Protein AF-A0A7C7C5K9-F1 (afdb_monomer_lite)

pLDDT: mean 84.83, std 14.44, range [35.5, 98.31]

Structure (mmCIF, N/CA/C/O backbone):
data_AF-A0A7C7C5K9-F1
#
_entry.id   AF-A0A7C7C5K9-F1
#
loop_
_atom_site.group_PDB
_atom_site.id
_atom_site.type_symbol
_atom_site.label_atom_id
_atom_site.label_alt_id
_atom_site.label_comp_id
_atom_site.label_asym_id
_atom_site.label_entity_id
_atom_site.label_seq_id
_atom_site.pdbx_PDB_ins_code
_atom_site.Cartn_x
_atom_site.Cartn_y
_atom_site.Cartn_z
_atom_site.occupancy
_atom_site.B_iso_or_equiv
_atom_site.auth_seq_id
_atom_site.auth_comp_id
_atom_site.auth_asym_id
_atom_site.auth_atom_id
_atom_site.pdbx_PDB_model_num
ATOM 1 N N . MET A 1 1 ? -26.093 11.779 16.182 1.00 35.50 1 MET A N 1
ATOM 2 C CA . MET A 1 1 ? -26.649 10.450 15.874 1.00 35.50 1 MET A CA 1
ATOM 3 C C . MET A 1 1 ? -25.483 9.661 15.316 1.00 35.50 1 MET A C 1
ATOM 5 O O . MET A 1 1 ? -25.196 9.767 14.135 1.00 35.50 1 MET A O 1
ATOM 9 N N . GLU A 1 2 ? -24.700 9.066 16.215 1.00 41.25 2 GLU A N 1
ATOM 10 C CA . GLU A 1 2 ? -23.541 8.237 15.872 1.00 41.25 2 GLU A CA 1
ATOM 11 C C . GLU A 1 2 ? -24.101 6.908 15.366 1.00 41.25 2 GLU A C 1
ATOM 13 O O . GLU A 1 2 ? -24.632 6.124 16.148 1.00 41.25 2 GLU A O 1
ATOM 18 N N . GLY A 1 3 ? -24.112 6.720 14.047 1.00 45.22 3 GLY A N 1
ATOM 19 C CA . GLY A 1 3 ? -24.300 5.391 13.484 1.00 45.22 3 GLY A CA 1
ATOM 20 C C . GLY A 1 3 ? -23.008 4.623 13.712 1.00 45.22 3 GLY A C 1
ATOM 21 O O . GLY A 1 3 ? -21.944 5.120 13.352 1.00 45.22 3 GLY A O 1
ATOM 22 N N . GLU A 1 4 ? -23.088 3.457 14.344 1.00 51.97 4 GLU A N 1
ATOM 23 C CA . GLU A 1 4 ? -22.015 2.471 14.268 1.00 51.97 4 GLU A CA 1
ATOM 24 C C . GLU A 1 4 ? -21.838 2.139 12.778 1.00 51.97 4 GLU A C 1
ATOM 26 O O . GLU A 1 4 ? -22.692 1.494 12.173 1.00 51.97 4 GLU A O 1
ATOM 31 N N . GLU A 1 5 ? -20.804 2.690 12.137 1.00 63.59 5 GLU A N 1
ATOM 32 C CA . GLU A 1 5 ? -20.440 2.281 10.782 1.00 63.59 5 GLU A CA 1
ATOM 33 C C . GLU A 1 5 ? -19.924 0.844 10.863 1.00 63.59 5 GLU A C 1
ATOM 35 O O . GLU A 1 5 ? -18.817 0.585 11.341 1.00 63.59 5 GLU A O 1
ATOM 40 N N . ASP A 1 6 ? -20.753 -0.102 10.426 1.00 73.12 6 ASP A N 1
ATOM 41 C CA . ASP A 1 6 ? -20.353 -1.495 10.282 1.00 73.12 6 ASP A CA 1
ATOM 42 C C . ASP A 1 6 ? -19.291 -1.597 9.179 1.00 73.12 6 ASP A C 1
ATOM 44 O O . ASP A 1 6 ? -19.577 -1.493 7.985 1.00 73.12 6 ASP A O 1
ATOM 48 N N . PHE A 1 7 ? -18.037 -1.801 9.579 1.00 76.50 7 PHE A N 1
ATOM 49 C CA . PHE A 1 7 ? -16.942 -2.018 8.640 1.00 76.50 7 PHE A CA 1
ATOM 50 C C . PHE A 1 7 ? -16.977 -3.445 8.093 1.00 76.50 7 PHE A C 1
ATOM 52 O O . PHE A 1 7 ? -16.811 -4.416 8.836 1.00 76.50 7 PHE A O 1
ATOM 59 N N . VAL A 1 8 ? -17.088 -3.582 6.772 1.00 92.81 8 VAL A N 1
ATOM 60 C CA . VAL A 1 8 ? -16.974 -4.880 6.098 1.00 92.81 8 VAL A CA 1
ATOM 61 C C . VAL A 1 8 ? -15.514 -5.141 5.723 1.00 92.81 8 VAL A C 1
ATOM 63 O O . VAL A 1 8 ? -14.907 -4.403 4.943 1.00 92.81 8 VAL A O 1
ATOM 66 N N . LEU A 1 9 ? -14.929 -6.198 6.290 1.00 95.19 9 LEU A N 1
ATOM 67 C CA . LEU A 1 9 ? -13.562 -6.613 5.975 1.00 95.19 9 LEU A CA 1
ATOM 68 C C . LEU A 1 9 ? -13.501 -7.390 4.662 1.00 95.19 9 LEU A C 1
ATOM 70 O O . LEU A 1 9 ? -14.301 -8.292 4.424 1.00 95.19 9 LEU A O 1
ATOM 74 N N . VAL A 1 10 ? -12.489 -7.074 3.857 1.00 96.75 10 VAL A N 1
ATOM 75 C CA . VAL A 1 10 ? -12.202 -7.773 2.600 1.00 96.75 10 VAL A CA 1
ATOM 76 C C . VAL A 1 10 ? -11.030 -8.730 2.774 1.00 96.75 10 VAL A C 1
ATOM 78 O O . VAL A 1 10 ? -9.991 -8.371 3.338 1.00 96.75 10 VAL A O 1
ATOM 81 N N . GLU A 1 11 ? -11.184 -9.945 2.252 1.00 96.56 11 GLU A N 1
ATOM 82 C CA . GLU A 1 11 ? -10.130 -10.956 2.248 1.00 96.56 11 GLU A CA 1
ATOM 83 C C . GLU A 1 11 ? -8.943 -10.539 1.375 1.00 96.56 11 GLU A C 1
ATOM 85 O O . GLU A 1 11 ? -9.092 -9.918 0.322 1.00 96.56 11 GLU A O 1
ATOM 90 N N . ASN A 1 12 ? -7.736 -10.936 1.779 1.00 96.06 12 ASN A N 1
ATOM 91 C CA . ASN A 1 12 ? -6.498 -10.460 1.155 1.00 96.06 12 ASN A CA 1
ATOM 92 C C . ASN A 1 12 ? -6.422 -10.740 -0.358 1.00 96.06 12 ASN A C 1
ATOM 94 O O . ASN A 1 12 ? -5.879 -9.934 -1.110 1.00 96.06 12 ASN A O 1
ATOM 98 N N . LEU A 1 13 ? -6.975 -11.871 -0.813 1.00 97.12 13 LEU A N 1
ATOM 99 C CA . LEU A 1 13 ? -7.024 -12.215 -2.237 1.00 97.12 13 LEU A CA 1
ATOM 100 C C . LEU A 1 13 ? -7.895 -11.234 -3.033 1.00 97.12 13 LEU A C 1
ATOM 102 O O . LEU A 1 13 ? -7.517 -10.828 -4.130 1.00 97.12 13 LEU A O 1
ATOM 106 N N . GLU A 1 14 ? -9.037 -10.832 -2.481 1.00 97.69 14 GLU A N 1
ATOM 107 C CA . GLU A 1 14 ? -9.910 -9.853 -3.123 1.00 97.69 14 GLU A CA 1
ATOM 108 C C . GLU A 1 14 ? -9.276 -8.459 -3.097 1.00 97.69 14 GLU A C 1
ATOM 110 O O . GLU A 1 14 ? -9.289 -7.772 -4.116 1.00 97.69 14 GLU A O 1
ATOM 115 N N . VAL A 1 15 ? -8.630 -8.060 -1.994 1.00 98.31 15 VAL A N 1
ATOM 116 C CA . VAL A 1 15 ? -7.865 -6.800 -1.940 1.00 98.31 15 VAL A CA 1
ATOM 117 C C . VAL A 1 15 ? -6.770 -6.780 -3.014 1.00 98.31 15 VAL A C 1
ATOM 119 O O . VAL A 1 15 ? -6.596 -5.774 -3.701 1.00 98.31 15 VAL A O 1
ATOM 122 N N . LEU A 1 16 ? -6.069 -7.899 -3.221 1.00 98.06 16 LEU A N 1
ATOM 123 C CA . LEU A 1 16 ? -5.061 -8.033 -4.273 1.00 98.06 16 LEU A CA 1
ATOM 124 C C . LEU A 1 16 ? -5.673 -7.932 -5.682 1.00 98.06 16 LEU A C 1
ATOM 126 O O . LEU A 1 16 ? -5.100 -7.277 -6.552 1.00 98.06 16 LEU A O 1
ATOM 130 N N . ALA A 1 17 ? -6.844 -8.535 -5.910 1.00 97.12 17 ALA A N 1
ATOM 131 C CA . ALA A 1 17 ? -7.569 -8.416 -7.175 1.00 97.12 17 ALA A CA 1
ATOM 132 C C . ALA A 1 17 ? -8.056 -6.977 -7.431 1.00 97.12 17 ALA A C 1
ATOM 134 O O . ALA A 1 17 ? -7.947 -6.474 -8.549 1.00 97.12 17 ALA A O 1
ATOM 135 N N . ARG A 1 18 ? -8.524 -6.277 -6.392 1.00 97.50 18 ARG A N 1
ATOM 136 C CA . ARG A 1 18 ? -8.898 -4.856 -6.456 1.00 97.50 18 ARG A CA 1
ATOM 137 C C . ARG A 1 18 ? -7.688 -3.969 -6.737 1.00 97.50 18 ARG A C 1
ATOM 139 O O . ARG A 1 18 ? -7.774 -3.067 -7.562 1.00 97.50 18 ARG A O 1
ATOM 146 N N . LEU A 1 19 ? -6.535 -4.266 -6.137 1.00 97.38 19 LEU A N 1
ATOM 147 C CA . LEU A 1 19 ? -5.282 -3.581 -6.451 1.00 97.38 19 LEU A CA 1
ATOM 148 C C . LEU A 1 19 ? -4.877 -3.786 -7.919 1.00 97.38 19 LEU A C 1
ATOM 150 O O . LEU A 1 19 ? -4.406 -2.848 -8.562 1.00 97.38 19 LEU A O 1
ATOM 154 N N . TYR A 1 20 ? -5.093 -4.983 -8.470 1.00 96.31 20 TYR A N 1
ATOM 155 C CA . TYR A 1 20 ? -4.892 -5.228 -9.897 1.00 96.31 20 TYR A CA 1
ATOM 156 C C . TYR A 1 20 ? -5.851 -4.405 -10.770 1.00 96.31 20 TYR A C 1
ATOM 158 O O . TYR A 1 20 ? -5.419 -3.841 -11.772 1.00 96.31 20 TYR A O 1
ATOM 166 N N . ALA A 1 21 ? -7.122 -4.273 -10.384 1.00 95.25 21 ALA A N 1
ATOM 167 C CA . ALA A 1 21 ? -8.072 -3.419 -11.100 1.00 95.25 21 ALA A CA 1
ATOM 168 C C . ALA A 1 21 ? -7.617 -1.947 -11.106 1.00 95.25 21 ALA A C 1
ATOM 170 O O . ALA A 1 21 ? -7.503 -1.348 -12.171 1.00 95.25 21 ALA A O 1
ATOM 171 N N . VAL A 1 22 ? -7.224 -1.406 -9.947 1.00 95.69 22 VAL A N 1
ATOM 172 C CA . VAL A 1 22 ? -6.668 -0.042 -9.835 1.00 95.69 22 VAL A CA 1
ATOM 173 C C . VAL A 1 22 ? -5.421 0.120 -10.708 1.00 95.69 22 VAL A C 1
ATOM 175 O O . VAL A 1 22 ? -5.231 1.145 -11.358 1.00 95.69 22 VAL A O 1
ATOM 178 N N . GLN A 1 23 ? -4.565 -0.902 -10.762 1.00 93.12 23 GLN A N 1
ATOM 179 C CA . GLN A 1 23 ? -3.388 -0.918 -11.624 1.00 93.12 23 GLN A CA 1
ATOM 180 C C . GLN A 1 23 ? -3.743 -0.784 -13.111 1.00 93.12 23 GLN A C 1
ATOM 182 O O . GLN A 1 23 ? -3.002 -0.100 -13.821 1.00 93.12 23 GLN A O 1
ATOM 187 N N . LEU A 1 24 ? -4.818 -1.427 -13.581 1.00 92.31 24 LEU A N 1
ATOM 188 C CA . LEU A 1 24 ? -5.272 -1.365 -14.977 1.00 92.31 24 LEU A CA 1
ATOM 189 C C . LEU A 1 24 ? -5.782 0.027 -15.370 1.00 92.31 24 LEU A C 1
ATOM 191 O O . LEU A 1 24 ? -5.605 0.429 -16.520 1.00 92.31 24 LEU A O 1
ATOM 195 N N . ASP A 1 25 ? -6.351 0.767 -14.417 1.00 90.44 25 ASP A N 1
ATOM 196 C CA . ASP A 1 25 ? -6.874 2.120 -14.639 1.00 90.44 25 ASP A CA 1
ATOM 197 C C . ASP A 1 25 ? -5.767 3.186 -14.721 1.00 90.44 25 ASP A C 1
ATOM 199 O O . ASP A 1 25 ? -5.986 4.293 -15.222 1.00 90.44 25 ASP A O 1
ATOM 203 N N . LEU A 1 26 ? -4.547 2.867 -14.273 1.00 86.81 26 LEU A N 1
ATOM 204 C CA . LEU A 1 26 ? -3.401 3.765 -14.408 1.00 86.81 26 LEU A CA 1
ATOM 205 C C . LEU A 1 26 ? -2.814 3.712 -15.834 1.00 86.81 26 LEU A C 1
ATOM 207 O O . LEU A 1 26 ? -2.715 2.634 -16.424 1.00 86.81 26 LEU A O 1
ATOM 211 N N . PRO A 1 27 ? -2.308 4.834 -16.392 1.00 76.38 27 PRO A N 1
ATOM 212 C CA . PRO A 1 27 ? -1.813 4.886 -17.777 1.00 76.38 27 PRO A CA 1
ATOM 213 C C . PRO A 1 27 ? -0.703 3.865 -18.101 1.00 76.38 27 PRO A C 1
ATOM 215 O O . PRO A 1 27 ? -0.537 3.451 -19.249 1.00 76.38 27 PRO A O 1
ATOM 218 N N . GLN A 1 28 ? 0.045 3.441 -17.081 1.00 69.38 28 GLN A N 1
ATOM 219 C CA . GLN A 1 28 ? 1.166 2.498 -17.121 1.00 69.38 28 GLN A CA 1
ATOM 220 C C . GLN A 1 28 ? 0.735 1.051 -16.776 1.00 69.38 28 GLN A C 1
ATOM 222 O O . GLN A 1 28 ? 1.570 0.174 -16.551 1.00 69.38 28 GLN A O 1
ATOM 227 N N . GLY A 1 29 ? -0.572 0.787 -16.691 1.00 62.62 29 GLY A N 1
ATOM 228 C CA . GLY A 1 29 ? -1.222 -0.447 -16.232 1.00 62.62 29 GLY A CA 1
ATOM 229 C C . GLY A 1 29 ? -1.182 -1.653 -17.166 1.00 62.62 29 GLY A C 1
ATOM 230 O O . GLY A 1 29 ? -2.037 -2.521 -17.057 1.00 62.62 29 GLY A O 1
ATOM 231 N N . ARG A 1 30 ? -0.247 -1.728 -18.119 1.00 62.34 30 ARG A N 1
ATOM 232 C CA . ARG A 1 30 ? -0.414 -2.600 -19.301 1.00 62.34 30 ARG A CA 1
ATOM 233 C C . ARG A 1 30 ? 0.393 -3.897 -19.324 1.00 62.34 30 ARG A C 1
ATOM 235 O O . ARG A 1 30 ? 0.253 -4.652 -20.277 1.00 62.34 30 ARG A O 1
ATOM 242 N N . GLU A 1 31 ? 1.195 -4.203 -18.306 1.00 70.31 31 GLU A N 1
ATOM 243 C CA . GLU A 1 31 ? 2.029 -5.422 -18.327 1.00 70.31 31 GLU A CA 1
ATOM 244 C C . GLU A 1 31 ? 1.270 -6.732 -18.022 1.00 70.31 31 GLU A C 1
ATOM 246 O O . GLU A 1 31 ? 1.856 -7.814 -18.014 1.00 70.31 31 GLU A O 1
ATOM 251 N N . GLY A 1 32 ? -0.049 -6.663 -17.821 1.00 82.19 32 GLY A N 1
ATOM 252 C CA . GLY A 1 32 ? -0.898 -7.836 -17.616 1.00 82.19 32 GLY A CA 1
ATOM 253 C C . GLY A 1 32 ? -0.770 -8.467 -16.224 1.00 82.19 32 GLY A C 1
ATOM 254 O O . GLY A 1 32 ? 0.024 -8.052 -15.379 1.00 82.19 32 GLY A O 1
ATOM 255 N N . PHE A 1 33 ? -1.605 -9.475 -15.968 1.00 89.44 33 PHE A N 1
ATOM 256 C CA . PHE A 1 33 ? -1.750 -10.086 -14.642 1.00 89.44 33 PHE A CA 1
ATOM 257 C C . PHE A 1 33 ? -0.494 -10.838 -14.175 1.00 89.44 33 PHE A C 1
ATOM 259 O O . PHE A 1 33 ? -0.137 -10.779 -13.003 1.00 89.44 33 PHE A O 1
ATOM 266 N N . HIS A 1 34 ? 0.222 -11.504 -15.088 1.00 89.88 34 HIS A N 1
ATOM 267 C CA . HIS A 1 34 ? 1.429 -12.254 -14.733 1.00 89.88 34 HIS A CA 1
ATOM 268 C C . HIS A 1 34 ? 2.550 -11.344 -14.205 1.00 89.88 34 HIS A C 1
ATOM 270 O O . HIS A 1 34 ? 3.131 -11.646 -13.168 1.00 89.88 34 HIS A O 1
ATOM 276 N N . SER A 1 35 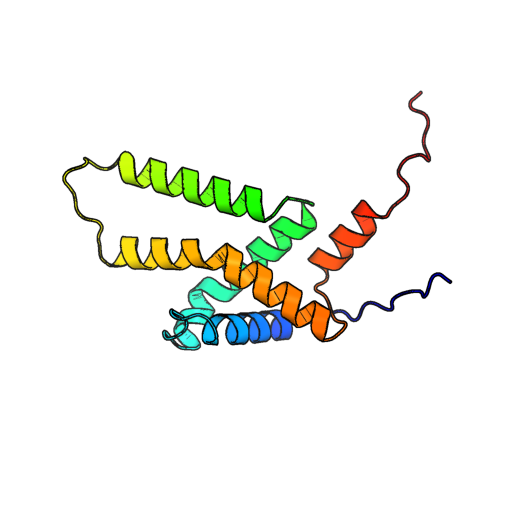? 2.807 -10.203 -14.865 1.00 87.38 35 SER A N 1
ATOM 277 C CA . SER A 1 35 ? 3.773 -9.210 -14.367 1.00 87.38 35 SER A CA 1
ATOM 278 C C . SER A 1 35 ? 3.333 -8.655 -13.010 1.00 87.38 35 SER A C 1
ATOM 280 O O . SER A 1 35 ? 4.136 -8.574 -12.082 1.00 87.38 35 SER A O 1
ATOM 282 N N . PHE A 1 36 ? 2.036 -8.361 -12.855 1.00 91.44 36 PHE A N 1
ATOM 283 C CA . PHE A 1 36 ? 1.477 -7.888 -11.590 1.00 91.44 36 PHE A CA 1
ATOM 284 C C . PHE A 1 36 ? 1.744 -8.842 -10.421 1.00 91.44 36 PHE A C 1
ATOM 286 O O . PHE A 1 36 ? 2.128 -8.380 -9.352 1.00 91.44 36 PHE A O 1
ATOM 293 N N . LEU A 1 37 ? 1.609 -10.159 -10.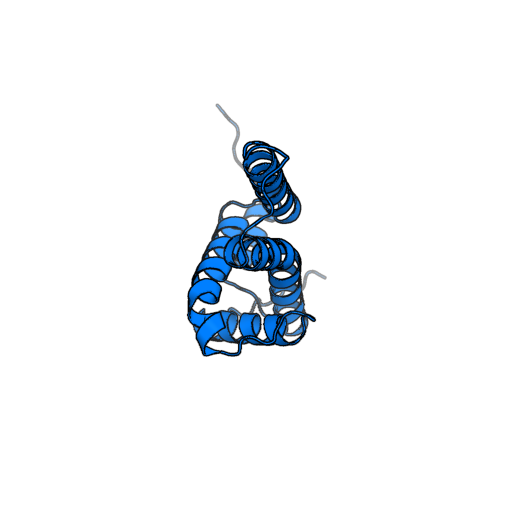599 1.00 92.94 37 LEU A N 1
ATOM 294 C CA . LEU A 1 37 ? 1.833 -11.115 -9.507 1.00 92.94 37 LEU A CA 1
ATOM 295 C C . LEU A 1 37 ? 3.269 -11.113 -8.958 1.00 92.94 37 LEU A C 1
ATOM 297 O O . LEU A 1 37 ? 3.468 -11.523 -7.817 1.00 92.94 37 LEU A O 1
ATOM 301 N N . ASN A 1 38 ? 4.250 -10.609 -9.714 1.00 90.69 38 ASN A N 1
ATOM 302 C CA . ASN A 1 38 ? 5.641 -10.538 -9.262 1.00 90.69 38 ASN A CA 1
ATOM 303 C C . ASN A 1 38 ? 5.897 -9.414 -8.243 1.00 90.69 38 ASN A C 1
ATOM 305 O O . ASN A 1 38 ? 6.850 -9.502 -7.474 1.00 90.69 38 ASN A O 1
ATOM 309 N N . TRP A 1 39 ? 5.080 -8.356 -8.230 1.00 91.19 39 TRP A N 1
ATOM 310 C CA . TRP A 1 39 ? 5.300 -7.184 -7.365 1.00 91.19 39 TRP A CA 1
ATOM 311 C C . TRP A 1 39 ? 4.054 -6.733 -6.595 1.00 91.19 39 TRP A C 1
ATOM 313 O O . TRP A 1 39 ? 4.177 -6.141 -5.527 1.00 91.19 39 TRP A O 1
ATOM 323 N N . GLY A 1 40 ? 2.853 -7.021 -7.095 1.00 94.94 40 GLY A N 1
ATOM 324 C CA . GLY A 1 40 ? 1.570 -6.640 -6.504 1.00 94.94 40 GLY A CA 1
ATOM 325 C C . GLY A 1 40 ? 1.384 -7.136 -5.068 1.00 94.94 40 GLY A C 1
ATOM 326 O O . GLY A 1 40 ? 1.050 -6.322 -4.208 1.00 94.94 40 GLY A O 1
ATOM 327 N N . PRO A 1 41 ? 1.655 -8.421 -4.760 1.00 97.00 41 PRO A N 1
ATOM 328 C CA . PRO A 1 41 ? 1.595 -8.925 -3.387 1.00 97.00 41 PRO A CA 1
ATOM 329 C C . PRO A 1 41 ? 2.563 -8.215 -2.434 1.00 97.00 41 PRO A C 1
ATOM 331 O O . PRO A 1 41 ? 2.215 -7.971 -1.282 1.00 97.00 41 PRO A O 1
ATOM 334 N N . ILE A 1 42 ? 3.756 -7.855 -2.921 1.00 95.38 42 ILE A N 1
ATOM 335 C CA . ILE A 1 42 ? 4.771 -7.137 -2.139 1.00 95.38 42 ILE A CA 1
ATOM 336 C C . ILE A 1 42 ? 4.279 -5.717 -1.847 1.00 95.38 42 ILE A C 1
ATOM 338 O O . ILE A 1 42 ? 4.213 -5.319 -0.689 1.00 95.38 42 ILE A O 1
ATOM 342 N N . ALA A 1 43 ? 3.822 -4.996 -2.875 1.00 95.38 43 ALA A N 1
ATOM 343 C CA . ALA A 1 43 ? 3.261 -3.657 -2.715 1.00 95.38 43 ALA A CA 1
ATOM 344 C C . ALA A 1 43 ? 2.057 -3.646 -1.757 1.00 95.38 43 ALA A C 1
ATOM 346 O O . ALA A 1 43 ? 1.944 -2.760 -0.914 1.00 95.38 43 ALA A O 1
ATOM 347 N N . LEU A 1 44 ? 1.176 -4.649 -1.837 1.00 98.00 44 LEU A N 1
ATOM 348 C CA . LEU A 1 44 ? 0.048 -4.770 -0.916 1.00 98.00 44 LEU A CA 1
ATOM 349 C C . LEU A 1 44 ? 0.505 -5.002 0.534 1.00 98.00 44 LEU A C 1
ATOM 351 O O . LEU A 1 44 ? -0.055 -4.410 1.458 1.00 98.00 44 LEU A O 1
ATOM 355 N N . ALA A 1 45 ? 1.530 -5.829 0.749 1.00 97.88 45 ALA A N 1
ATOM 356 C CA . ALA A 1 45 ? 2.111 -6.029 2.075 1.00 97.88 45 ALA A CA 1
ATOM 357 C C . ALA A 1 45 ? 2.735 -4.736 2.632 1.00 97.88 45 ALA A C 1
ATOM 359 O O . ALA A 1 45 ? 2.570 -4.433 3.818 1.00 97.88 45 ALA A O 1
ATOM 360 N N . ASP A 1 46 ? 3.377 -3.933 1.782 1.00 96.25 46 ASP A N 1
ATOM 361 C CA . ASP A 1 46 ? 3.895 -2.617 2.162 1.00 96.25 46 ASP A CA 1
ATOM 362 C C . ASP A 1 46 ? 2.761 -1.659 2.544 1.00 96.25 46 ASP A C 1
ATOM 364 O O . ASP A 1 46 ? 2.848 -0.964 3.557 1.00 96.25 46 ASP A O 1
ATOM 368 N N . PHE A 1 47 ? 1.652 -1.659 1.799 1.00 97.94 47 PHE A N 1
ATOM 369 C CA . PHE A 1 47 ? 0.472 -0.848 2.122 1.00 97.94 47 PHE A CA 1
ATOM 370 C C . PHE A 1 47 ? -0.118 -1.230 3.480 1.00 97.94 47 PHE A C 1
ATOM 372 O O . PHE A 1 47 ? -0.387 -0.360 4.311 1.00 97.94 47 PHE A O 1
ATOM 379 N N . HIS A 1 48 ? -0.242 -2.533 3.746 1.00 98.00 48 HIS A N 1
ATOM 380 C CA . HIS A 1 48 ? -0.652 -3.025 5.057 1.00 98.00 48 HIS A CA 1
ATOM 381 C C . HIS A 1 48 ? 0.316 -2.596 6.156 1.00 98.00 48 HIS A C 1
ATOM 383 O O . HIS A 1 48 ? -0.132 -2.203 7.231 1.00 98.00 48 HIS A O 1
ATOM 389 N N . SER A 1 49 ? 1.620 -2.616 5.889 1.00 97.56 49 SER A N 1
ATOM 390 C CA . SER A 1 49 ? 2.637 -2.185 6.848 1.00 97.56 49 SER A CA 1
ATOM 391 C C . SER A 1 49 ? 2.526 -0.690 7.151 1.00 97.56 49 SER A C 1
ATOM 393 O O . SER A 1 49 ? 2.560 -0.308 8.319 1.00 97.56 49 SER A O 1
ATOM 395 N N . ILE A 1 50 ? 2.323 0.156 6.137 1.00 97.44 50 ILE A N 1
ATOM 396 C CA . ILE A 1 50 ? 2.090 1.599 6.308 1.00 97.44 50 ILE A CA 1
ATOM 397 C C . ILE A 1 50 ? 0.897 1.846 7.235 1.00 97.44 50 ILE A C 1
ATOM 399 O O . ILE A 1 50 ? 0.988 2.657 8.160 1.00 97.44 50 ILE A O 1
ATOM 403 N N . ASP A 1 51 ? -0.210 1.137 7.009 1.00 97.19 51 ASP A N 1
ATOM 404 C CA . ASP A 1 51 ? -1.407 1.292 7.829 1.00 97.19 51 ASP A CA 1
ATOM 405 C C . ASP A 1 51 ? -1.211 0.758 9.252 1.00 97.19 51 ASP A C 1
ATOM 407 O O . ASP A 1 51 ? -1.479 1.477 10.212 1.00 97.19 51 ASP A O 1
ATOM 411 N N . GLN A 1 52 ? -0.686 -0.459 9.409 1.00 94.81 52 GLN A N 1
ATOM 412 C CA . GLN A 1 52 ? -0.470 -1.091 10.717 1.00 94.81 52 GLN A CA 1
ATOM 413 C C . GLN A 1 52 ? 0.445 -0.274 11.631 1.00 94.81 52 GLN A C 1
ATOM 415 O O . GLN A 1 52 ? 0.223 -0.227 12.838 1.00 94.81 52 GLN A O 1
ATOM 420 N N . HIS A 1 53 ? 1.446 0.395 11.061 1.00 95.56 53 HIS A N 1
ATOM 421 C CA . HIS A 1 53 ? 2.381 1.235 11.809 1.00 95.56 53 HIS A CA 1
ATOM 422 C C . HIS A 1 53 ? 1.887 2.682 11.976 1.00 95.56 53 HIS A C 1
ATOM 424 O O . HIS A 1 53 ? 2.651 3.545 12.402 1.00 95.56 53 HIS A O 1
ATOM 430 N N . LEU A 1 54 ? 0.620 2.964 11.643 1.00 94.88 54 LEU A N 1
ATOM 431 C CA . LEU A 1 54 ? -0.012 4.283 11.762 1.00 94.88 54 LEU A CA 1
ATOM 432 C C . LEU A 1 54 ? 0.734 5.387 10.993 1.00 94.88 54 LEU A C 1
ATOM 434 O O . LEU A 1 54 ? 0.633 6.568 11.328 1.00 94.88 54 LEU A O 1
ATOM 438 N N . LEU A 1 55 ? 1.473 5.017 9.944 1.00 95.06 55 LEU A N 1
ATOM 439 C CA . LEU A 1 55 ? 2.322 5.945 9.209 1.00 95.06 55 LEU A CA 1
ATOM 440 C C . LEU A 1 55 ? 1.496 6.838 8.280 1.00 95.06 55 LEU A C 1
ATOM 442 O O . LEU A 1 55 ? 0.410 6.481 7.808 1.00 95.06 55 LEU A O 1
ATOM 446 N N . ASP A 1 56 ? 2.043 8.013 7.982 1.00 94.19 56 ASP A N 1
ATOM 447 C CA . ASP A 1 56 ? 1.558 8.882 6.913 1.00 94.19 56 ASP A CA 1
ATOM 448 C C . ASP A 1 56 ? 2.081 8.355 5.571 1.00 94.19 56 ASP A C 1
ATOM 450 O O . ASP A 1 56 ? 3.262 8.505 5.248 1.00 94.19 56 ASP A O 1
ATOM 454 N N . ALA A 1 57 ? 1.193 7.733 4.792 1.00 94.88 57 ALA A N 1
ATOM 455 C CA . ALA A 1 57 ? 1.527 7.124 3.508 1.00 94.88 57 ALA A CA 1
ATOM 456 C C . ALA A 1 57 ? 2.196 8.116 2.542 1.00 94.88 57 ALA A C 1
ATOM 458 O O . ALA A 1 57 ? 3.167 7.763 1.877 1.00 94.88 57 ALA A O 1
ATOM 459 N N . ASN A 1 58 ? 1.747 9.378 2.509 1.00 91.75 58 ASN A N 1
ATOM 460 C CA . ASN A 1 58 ? 2.323 10.390 1.622 1.00 91.75 58 ASN A CA 1
ATOM 461 C C . ASN A 1 58 ? 3.778 10.684 1.992 1.00 91.75 58 ASN A C 1
ATOM 463 O 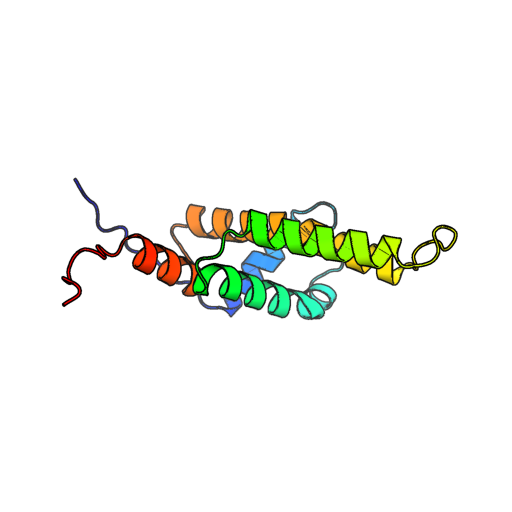O . ASN A 1 58 ? 4.630 10.793 1.110 1.00 91.75 58 ASN A O 1
ATOM 467 N N . LYS A 1 59 ? 4.079 10.776 3.294 1.00 94.31 59 LYS A N 1
ATOM 468 C CA . LYS A 1 59 ? 5.458 10.949 3.773 1.00 94.31 59 LYS A CA 1
ATOM 469 C C . LYS A 1 59 ? 6.309 9.721 3.491 1.00 94.31 59 LYS A C 1
ATOM 471 O O . LYS A 1 59 ? 7.442 9.882 3.055 1.00 94.31 59 LYS A O 1
ATOM 476 N N . VAL A 1 60 ? 5.774 8.516 3.699 1.00 94.62 60 VAL A N 1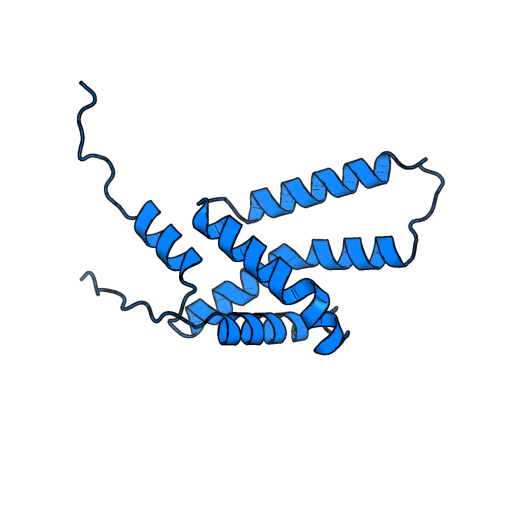
ATOM 477 C CA . VAL A 1 60 ? 6.491 7.267 3.401 1.00 94.62 60 VAL A CA 1
ATOM 478 C C . VAL A 1 60 ? 6.890 7.223 1.928 1.00 94.62 60 VAL A C 1
ATOM 480 O O . VAL A 1 60 ? 8.072 7.081 1.625 1.00 94.62 60 VAL A O 1
ATOM 483 N N . PHE A 1 61 ? 5.943 7.422 1.008 1.00 92.88 61 PHE A N 1
ATOM 484 C CA . PHE A 1 61 ? 6.255 7.377 -0.418 1.00 92.88 61 PHE A CA 1
ATOM 485 C C . PHE A 1 61 ? 7.169 8.516 -0.870 1.00 92.88 61 PHE A C 1
ATOM 487 O O . PHE A 1 61 ? 8.038 8.291 -1.709 1.00 92.88 61 PHE A O 1
ATOM 494 N N . LYS A 1 62 ? 7.015 9.721 -0.303 1.00 90.00 62 LYS A N 1
ATOM 495 C CA . LYS A 1 62 ? 7.931 10.833 -0.572 1.00 90.00 62 LYS A CA 1
ATOM 496 C C . LYS A 1 62 ? 9.355 10.489 -0.136 1.00 90.00 62 LYS A C 1
ATOM 498 O O . LYS A 1 62 ? 10.262 10.595 -0.946 1.00 90.00 62 LYS A O 1
ATOM 503 N N . ASN A 1 63 ? 9.540 10.023 1.098 1.00 91.00 63 ASN A N 1
ATOM 504 C CA . ASN A 1 63 ? 10.861 9.666 1.615 1.00 91.00 63 ASN A CA 1
ATOM 505 C C . ASN A 1 63 ? 11.503 8.542 0.792 1.00 91.00 63 ASN A C 1
ATOM 507 O O . ASN A 1 63 ? 12.693 8.594 0.504 1.00 91.00 63 ASN A O 1
ATOM 511 N N . LEU A 1 64 ? 10.720 7.535 0.390 1.00 87.88 64 LEU A N 1
ATOM 512 C CA . LEU A 1 64 ? 11.207 6.449 -0.463 1.00 87.88 64 LEU A CA 1
ATOM 513 C C . LEU A 1 64 ? 11.648 6.965 -1.835 1.00 87.88 64 LEU A C 1
ATOM 515 O O . LEU A 1 64 ? 12.707 6.572 -2.317 1.00 87.88 64 LEU A O 1
ATOM 519 N N . LYS A 1 65 ? 10.879 7.880 -2.434 1.00 84.38 65 LYS A N 1
ATOM 520 C CA . LYS A 1 65 ? 11.276 8.552 -3.672 1.00 84.38 65 LYS A CA 1
ATOM 521 C C . LYS A 1 65 ? 12.560 9.362 -3.485 1.00 84.38 65 LYS A C 1
ATOM 523 O O . LYS A 1 65 ? 13.479 9.191 -4.273 1.00 84.38 65 LYS A O 1
ATOM 528 N N . ASP A 1 66 ? 12.647 10.174 -2.434 1.00 86.38 66 ASP A N 1
ATOM 529 C CA . ASP A 1 66 ? 13.816 11.014 -2.156 1.00 86.38 66 ASP A CA 1
ATOM 530 C C . ASP A 1 66 ? 15.088 10.154 -1.983 1.00 86.38 66 ASP A C 1
ATOM 532 O O . ASP A 1 66 ? 16.142 10.491 -2.518 1.00 86.38 66 ASP A O 1
ATOM 536 N N . ILE A 1 67 ? 14.992 8.999 -1.308 1.00 85.50 67 ILE A N 1
ATOM 537 C CA . ILE A 1 67 ? 16.097 8.029 -1.197 1.00 85.50 67 ILE A CA 1
ATOM 538 C C . ILE A 1 67 ? 16.510 7.506 -2.579 1.00 85.50 67 ILE A C 1
ATOM 540 O O . ILE A 1 67 ? 17.704 7.435 -2.867 1.00 85.50 67 ILE A O 1
ATOM 544 N N . LYS A 1 68 ? 15.548 7.158 -3.444 1.00 79.12 68 LYS A N 1
ATOM 545 C CA . LYS A 1 68 ? 15.841 6.680 -4.804 1.00 79.12 68 LYS A CA 1
ATOM 546 C C . LYS A 1 68 ? 16.456 7.753 -5.690 1.00 79.12 68 LYS A C 1
ATOM 548 O O . LYS A 1 68 ? 17.427 7.457 -6.379 1.00 79.12 68 LYS A O 1
ATOM 553 N N . ASP A 1 69 ? 15.972 8.985 -5.605 1.00 79.81 69 ASP A N 1
ATOM 554 C CA . ASP A 1 69 ? 16.538 10.115 -6.340 1.00 79.81 69 ASP A CA 1
ATOM 555 C C . ASP A 1 69 ? 18.002 10.373 -5.900 1.00 79.81 69 ASP A C 1
ATOM 557 O O . ASP A 1 69 ? 18.871 10.610 -6.742 1.00 79.81 69 ASP A O 1
ATOM 561 N N . ILE A 1 70 ? 18.316 10.242 -4.599 1.00 80.88 70 ILE A N 1
ATOM 562 C CA . ILE A 1 70 ? 19.694 10.341 -4.073 1.00 80.88 70 ILE A CA 1
ATOM 563 C C . ILE A 1 70 ? 20.575 9.186 -4.562 1.00 80.88 70 ILE A C 1
ATOM 565 O O . ILE A 1 70 ? 21.707 9.422 -4.993 1.00 80.88 70 ILE A O 1
ATOM 569 N N . GLU A 1 71 ? 20.088 7.942 -4.492 1.00 76.25 71 GLU A N 1
ATOM 570 C CA . GLU A 1 71 ? 20.816 6.776 -5.007 1.00 76.25 71 GLU A CA 1
ATOM 571 C C . GLU A 1 71 ? 21.161 6.984 -6.484 1.00 76.25 71 GLU A C 1
ATOM 573 O O . GLU A 1 71 ? 22.310 6.794 -6.877 1.00 76.25 71 GLU A O 1
ATOM 578 N N . GLU A 1 72 ? 20.207 7.459 -7.284 1.00 70.94 72 GLU A N 1
ATOM 579 C CA . GLU A 1 72 ? 20.389 7.746 -8.707 1.00 70.94 72 GLU A CA 1
ATOM 580 C C . GLU A 1 72 ? 21.387 8.883 -8.974 1.00 70.94 72 GLU A C 1
ATOM 582 O O . GLU A 1 72 ? 22.155 8.788 -9.928 1.00 70.94 72 GLU A O 1
ATOM 587 N N . TRP A 1 73 ? 21.451 9.916 -8.125 1.00 61.28 73 TRP A N 1
ATOM 588 C CA . TRP A 1 73 ? 22.475 10.971 -8.203 1.00 61.28 73 TRP A CA 1
ATOM 589 C C . TRP A 1 73 ? 23.879 10.506 -7.795 1.00 61.28 73 TRP A C 1
ATOM 591 O O . TRP A 1 73 ? 24.865 11.120 -8.204 1.00 61.28 73 TRP A O 1
ATOM 601 N N . SER A 1 74 ? 23.991 9.435 -7.002 1.00 59.41 74 SER A N 1
ATOM 602 C CA . SER A 1 74 ? 25.287 8.868 -6.600 1.00 59.41 74 SER A CA 1
ATOM 603 C C . SER A 1 74 ? 25.990 8.101 -7.728 1.00 59.41 74 SER A C 1
ATOM 605 O O . SER A 1 74 ? 27.208 7.910 -7.686 1.00 59.41 74 SER A O 1
ATOM 607 N N . PHE A 1 75 ? 25.248 7.694 -8.763 1.00 59.19 75 PHE A N 1
ATOM 608 C CA . PHE A 1 75 ? 25.819 7.105 -9.966 1.00 59.19 75 PHE A CA 1
ATOM 609 C C . PHE A 1 75 ? 26.270 8.233 -10.890 1.00 59.19 75 PHE A C 1
ATOM 611 O O . PHE A 1 75 ? 25.442 8.972 -11.406 1.00 59.19 75 PHE A O 1
ATOM 618 N N . ASP A 1 76 ? 27.592 8.364 -11.048 1.00 56.88 76 ASP A N 1
ATOM 619 C CA . ASP A 1 76 ? 28.313 9.221 -12.001 1.00 56.88 76 ASP A CA 1
ATOM 620 C C . ASP A 1 76 ? 27.383 9.898 -13.024 1.00 56.88 76 ASP A C 1
ATOM 622 O O . ASP A 1 76 ? 26.851 9.227 -13.910 1.00 56.88 76 ASP A O 1
ATOM 626 N N . SER A 1 77 ? 27.168 11.213 -12.887 1.00 56.69 77 SER A N 1
ATOM 627 C CA . SER A 1 77 ? 26.123 12.022 -13.554 1.00 56.69 77 SER A CA 1
ATOM 628 C C . SER A 1 77 ? 26.141 12.011 -15.094 1.00 56.69 77 SER A C 1
ATOM 630 O O . SER A 1 77 ? 25.364 12.709 -15.743 1.00 56.69 77 SER A O 1
ATOM 632 N N . LYS A 1 78 ? 27.032 11.211 -15.684 1.00 58.31 78 LYS A N 1
ATOM 633 C CA . LYS A 1 78 ? 27.192 10.926 -17.109 1.00 58.31 78 LYS A CA 1
ATOM 634 C C . LYS A 1 78 ? 26.609 9.574 -17.548 1.00 58.31 78 LYS A C 1
ATOM 636 O O . LYS A 1 78 ? 26.589 9.314 -18.748 1.00 58.31 78 LYS A O 1
ATOM 641 N N . LYS A 1 79 ? 26.179 8.695 -16.633 1.00 67.44 79 LYS A N 1
ATOM 642 C CA . LYS A 1 79 ? 25.570 7.399 -16.977 1.00 67.44 79 LYS A CA 1
ATOM 643 C C . LYS A 1 79 ? 24.057 7.527 -17.122 1.00 67.44 79 LYS A C 1
ATOM 645 O O . LYS A 1 79 ? 23.357 7.852 -16.170 1.00 67.44 79 LYS A O 1
ATOM 650 N N . GLU A 1 80 ? 23.556 7.216 -18.313 1.00 71.94 80 GLU A N 1
ATOM 651 C CA . GLU A 1 80 ? 22.124 7.013 -18.525 1.00 71.94 80 GLU A CA 1
ATOM 652 C C . GLU A 1 80 ? 21.630 5.795 -17.732 1.00 71.94 80 GLU A C 1
ATOM 654 O O . GLU A 1 80 ? 22.344 4.797 -17.587 1.00 71.94 80 GLU A O 1
ATOM 659 N N . LEU A 1 81 ? 20.397 5.876 -17.227 1.00 73.69 81 LEU A N 1
ATOM 660 C CA . LEU A 1 81 ? 19.752 4.757 -16.543 1.00 73.69 81 LEU A CA 1
ATOM 661 C C . LEU A 1 81 ? 19.567 3.579 -17.499 1.00 73.69 81 LEU A C 1
ATOM 663 O O . LEU A 1 81 ? 19.215 3.749 -18.669 1.00 73.69 81 LEU A O 1
ATOM 667 N N . THR A 1 82 ? 19.716 2.364 -16.979 1.00 82.44 82 THR A N 1
ATOM 668 C CA . THR A 1 82 ? 19.329 1.165 -17.722 1.00 82.44 82 THR A CA 1
ATOM 669 C C . THR A 1 82 ? 17.809 1.110 -17.892 1.00 82.44 82 THR A C 1
ATOM 671 O O . THR A 1 82 ? 17.044 1.721 -17.141 1.00 82.44 82 THR A O 1
ATOM 674 N N . LYS A 1 83 ? 17.339 0.331 -18.872 1.00 78.44 83 LYS A N 1
ATOM 675 C CA . LYS A 1 83 ? 15.898 0.110 -19.080 1.00 78.44 83 LYS A CA 1
ATOM 676 C C . LYS A 1 83 ? 15.214 -0.420 -17.816 1.00 78.44 83 LYS A C 1
ATOM 678 O O . LYS A 1 83 ? 14.141 0.060 -17.469 1.00 78.44 83 LYS A O 1
ATOM 683 N N . ASP A 1 84 ? 15.870 -1.329 -17.100 1.00 75.94 84 ASP A N 1
ATOM 684 C CA . ASP A 1 84 ? 15.340 -1.919 -15.869 1.00 75.94 84 ASP A CA 1
ATOM 685 C C . ASP A 1 84 ? 15.236 -0.887 -14.740 1.00 75.94 84 ASP A C 1
ATOM 687 O O . ASP A 1 84 ? 14.244 -0.865 -14.015 1.00 75.94 84 ASP A O 1
ATOM 691 N N . GLN A 1 85 ? 16.209 0.026 -14.630 1.00 77.12 85 GLN A N 1
ATOM 692 C CA . GLN A 1 85 ? 16.149 1.135 -13.672 1.00 77.12 85 GLN A CA 1
ATOM 693 C C . GLN A 1 85 ? 14.987 2.084 -13.979 1.00 77.12 85 GLN A C 1
ATOM 695 O O . GLN A 1 85 ? 14.273 2.491 -13.067 1.00 77.12 85 GLN A O 1
ATOM 700 N N . ILE A 1 86 ? 14.742 2.390 -15.257 1.00 80.25 86 ILE A N 1
ATOM 701 C CA . ILE A 1 86 ? 13.604 3.221 -15.675 1.00 80.25 86 ILE A CA 1
ATOM 702 C C . ILE A 1 86 ? 12.276 2.533 -15.338 1.00 80.25 86 ILE A C 1
ATOM 704 O O . ILE A 1 86 ? 11.377 3.170 -14.790 1.00 80.25 86 ILE A O 1
ATOM 708 N N . VAL A 1 87 ? 12.144 1.236 -15.635 1.00 77.81 87 VAL A N 1
ATOM 709 C CA . VAL A 1 87 ? 10.942 0.449 -15.310 1.00 77.81 87 VAL A CA 1
ATOM 710 C C . VAL A 1 87 ? 10.708 0.419 -13.800 1.00 77.81 87 VAL A C 1
ATOM 712 O O . VAL A 1 87 ? 9.602 0.709 -13.345 1.00 77.81 87 VAL A O 1
ATOM 715 N N . PHE A 1 88 ? 11.755 0.161 -13.017 1.00 77.56 88 PHE A N 1
ATOM 716 C CA . PHE A 1 88 ? 11.687 0.161 -11.560 1.00 77.56 88 PHE A CA 1
ATOM 717 C C . PHE A 1 88 ? 11.270 1.530 -11.014 1.00 77.56 88 PHE A C 1
ATOM 719 O O . PHE A 1 88 ? 10.291 1.622 -10.273 1.00 77.56 88 PHE A O 1
ATOM 726 N N . ARG A 1 89 ? 11.934 2.614 -11.434 1.00 80.69 89 ARG A N 1
ATOM 727 C CA . ARG A 1 89 ? 11.585 3.989 -11.045 1.00 80.69 89 ARG A CA 1
ATOM 728 C C . ARG A 1 89 ? 10.125 4.310 -11.381 1.00 80.69 89 ARG A C 1
ATOM 730 O O . ARG A 1 89 ? 9.394 4.859 -10.555 1.00 80.69 89 ARG A O 1
ATOM 737 N N . ASN A 1 90 ? 9.673 3.936 -12.577 1.00 81.44 90 ASN A N 1
ATOM 738 C CA . ASN A 1 90 ? 8.287 4.124 -12.996 1.00 81.44 90 ASN A CA 1
ATOM 739 C C . ASN A 1 90 ? 7.310 3.348 -12.109 1.00 81.44 90 ASN A C 1
ATOM 741 O O . ASN A 1 90 ? 6.244 3.870 -11.792 1.00 81.44 90 ASN A O 1
ATOM 745 N N . GLN A 1 91 ? 7.669 2.139 -11.676 1.00 80.69 91 GLN A N 1
ATOM 746 C CA . GLN A 1 91 ? 6.852 1.355 -10.758 1.00 80.69 91 GLN A CA 1
ATOM 747 C C . GLN A 1 91 ? 6.736 2.031 -9.383 1.00 80.69 91 GLN A C 1
ATOM 749 O O . GLN A 1 91 ? 5.631 2.169 -8.859 1.00 80.69 91 GLN A O 1
ATOM 754 N N . TRP A 1 92 ? 7.842 2.544 -8.841 1.00 82.81 92 TRP A N 1
ATOM 755 C CA . TRP A 1 92 ? 7.861 3.273 -7.566 1.00 82.81 92 TRP A CA 1
ATOM 756 C C . TRP A 1 92 ? 7.002 4.536 -7.581 1.00 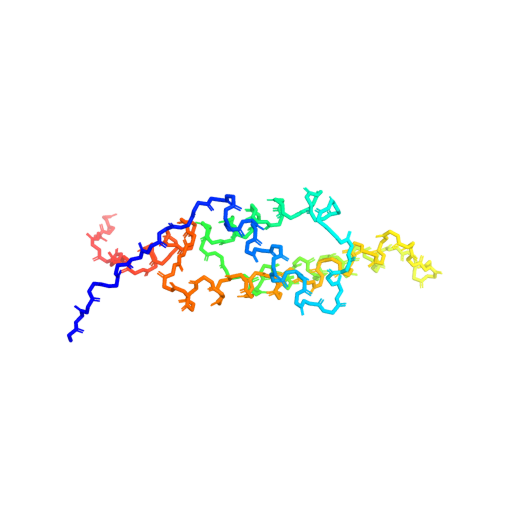82.81 92 TRP A C 1
ATOM 758 O O . TRP A 1 92 ? 6.221 4.771 -6.658 1.00 82.81 92 TRP A O 1
ATOM 768 N N . ASN A 1 93 ? 7.070 5.310 -8.665 1.00 85.94 93 ASN A N 1
ATOM 769 C CA . ASN A 1 93 ? 6.287 6.538 -8.825 1.00 85.94 93 ASN A CA 1
ATOM 770 C C . ASN A 1 93 ? 4.765 6.311 -8.804 1.00 85.94 93 ASN A C 1
ATOM 772 O O . ASN A 1 93 ? 3.998 7.258 -8.614 1.00 85.94 93 ASN A O 1
ATOM 776 N N . ARG A 1 94 ? 4.312 5.069 -9.002 1.00 89.50 94 ARG A N 1
ATOM 777 C CA . ARG A 1 94 ? 2.891 4.704 -9.033 1.00 89.50 94 ARG A CA 1
ATOM 778 C C . ARG A 1 94 ? 2.357 4.240 -7.687 1.00 89.50 94 ARG A C 1
ATOM 780 O O . ARG A 1 94 ? 1.145 4.282 -7.500 1.00 89.50 94 ARG A O 1
ATOM 787 N N . LEU A 1 95 ? 3.218 3.838 -6.749 1.00 92.44 95 LEU A N 1
ATOM 788 C CA . LEU A 1 95 ? 2.797 3.337 -5.436 1.00 92.44 95 LEU A CA 1
ATOM 789 C C . LEU A 1 95 ? 1.838 4.285 -4.689 1.00 92.44 95 LEU A C 1
ATOM 791 O O . LEU A 1 95 ? 0.834 3.785 -4.182 1.00 92.44 95 LEU A O 1
ATOM 795 N N . PRO A 1 96 ? 2.033 5.624 -4.685 1.00 94.75 96 PRO A N 1
ATOM 796 C CA . PRO A 1 96 ? 1.073 6.534 -4.058 1.00 94.75 96 PRO A CA 1
ATOM 797 C C . PRO A 1 96 ? -0.323 6.461 -4.681 1.00 94.75 96 PRO A C 1
ATOM 799 O O . PRO A 1 96 ? -1.325 6.484 -3.973 1.00 94.75 96 PRO A O 1
ATOM 802 N N . GLN A 1 97 ? -0.387 6.372 -6.012 1.00 94.62 97 GLN A N 1
ATOM 803 C CA . GLN A 1 97 ? -1.646 6.338 -6.758 1.00 94.62 97 GLN A CA 1
ATOM 804 C C . GLN A 1 97 ? -2.353 4.998 -6.563 1.00 94.62 97 GLN A C 1
ATOM 806 O O . GLN A 1 97 ? -3.562 4.972 -6.373 1.00 94.62 97 GLN A O 1
ATOM 811 N N . LEU A 1 98 ? -1.591 3.903 -6.547 1.00 95.88 98 LEU A N 1
ATOM 812 C CA . LEU A 1 98 ? -2.093 2.559 -6.273 1.00 95.88 98 LEU A CA 1
ATOM 813 C C . LEU A 1 98 ? -2.660 2.442 -4.856 1.00 95.88 98 LEU A C 1
ATOM 815 O O . LEU A 1 98 ? -3.780 1.971 -4.690 1.00 95.88 98 LEU A O 1
ATOM 819 N N . TYR A 1 99 ? -1.917 2.910 -3.849 1.00 97.88 99 TYR A N 1
ATOM 820 C CA . TYR A 1 99 ? -2.374 2.934 -2.458 1.00 97.88 99 TYR A CA 1
ATOM 821 C C . TYR A 1 99 ? -3.662 3.748 -2.323 1.00 97.88 99 TYR A C 1
ATOM 823 O O . TYR A 1 99 ? -4.655 3.271 -1.776 1.00 97.88 99 TYR A O 1
ATOM 831 N N . LYS A 1 100 ? -3.662 4.970 -2.868 1.00 97.38 100 LYS A N 1
ATOM 832 C CA . LYS A 1 100 ? -4.820 5.862 -2.823 1.00 97.38 100 LYS A CA 1
ATOM 833 C C . LYS A 1 100 ? -6.036 5.234 -3.512 1.00 97.38 100 LYS A C 1
ATOM 835 O O . LYS A 1 100 ? -7.075 5.104 -2.876 1.00 97.38 100 LYS A O 1
ATOM 840 N N . GLY A 1 101 ? -5.887 4.791 -4.760 1.00 97.38 101 GLY A N 1
ATOM 841 C CA . GLY A 1 101 ? -6.979 4.209 -5.539 1.00 97.38 101 GLY A CA 1
ATOM 842 C C . GLY A 1 101 ? -7.534 2.922 -4.926 1.00 97.38 101 GLY A C 1
ATOM 843 O O . GLY A 1 101 ? -8.743 2.713 -4.948 1.00 97.38 101 GLY A O 1
ATOM 844 N N . LEU A 1 102 ? -6.680 2.092 -4.314 1.00 98.25 102 LEU A N 1
ATOM 845 C CA . LEU A 1 102 ? -7.123 0.905 -3.583 1.00 98.25 102 LEU A CA 1
ATOM 846 C C . LEU A 1 102 ? -8.045 1.277 -2.418 1.00 98.25 102 LEU A C 1
ATOM 848 O O . LEU A 1 102 ? -9.127 0.710 -2.290 1.00 98.25 102 LEU A O 1
ATOM 852 N N . HIS A 1 103 ? -7.623 2.216 -1.568 1.00 97.75 103 HIS A N 1
ATOM 853 C CA . HIS A 1 103 ? -8.409 2.592 -0.395 1.00 97.75 103 HIS A CA 1
ATOM 854 C C . HIS A 1 103 ? -9.676 3.367 -0.757 1.00 97.75 103 HIS A C 1
ATOM 856 O O . HIS A 1 103 ? -10.715 3.078 -0.177 1.00 97.75 103 HIS A O 1
ATOM 862 N N . GLU A 1 104 ? -9.621 4.269 -1.740 1.00 97.44 104 GLU A N 1
ATOM 863 C CA . GLU A 1 104 ? -10.811 4.969 -2.244 1.00 97.44 104 GLU A CA 1
ATOM 864 C C . GLU A 1 104 ? -11.829 3.988 -2.845 1.00 97.44 104 GLU A C 1
ATOM 866 O O . GLU A 1 104 ? -13.031 4.124 -2.623 1.00 97.44 104 GLU A O 1
ATOM 871 N N . GLY A 1 105 ? -11.360 2.974 -3.580 1.00 97.06 105 GLY A N 1
ATOM 872 C CA . GLY A 1 105 ? -12.224 1.935 -4.141 1.00 97.06 105 GLY A CA 1
ATOM 873 C C . GLY A 1 105 ? -12.892 1.073 -3.068 1.00 97.06 105 GLY A C 1
ATOM 874 O O . GLY A 1 105 ? -14.083 0.796 -3.162 1.00 97.06 105 GLY A O 1
ATOM 875 N N . LEU A 1 106 ? -12.147 0.676 -2.033 1.00 96.75 106 LEU A N 1
ATOM 876 C CA . LEU A 1 106 ? -12.696 -0.080 -0.903 1.00 96.75 106 LEU A CA 1
ATOM 877 C C . LEU A 1 106 ? -13.726 0.743 -0.115 1.00 96.75 106 LEU A C 1
ATOM 879 O O . LEU A 1 106 ? -14.815 0.242 0.160 1.00 96.75 106 LEU A O 1
ATOM 883 N N . GLU A 1 107 ? -13.402 2.004 0.187 1.00 95.00 107 GLU A N 1
ATOM 884 C CA . GLU A 1 107 ? -14.262 2.929 0.936 1.00 95.00 107 GLU A CA 1
ATOM 885 C C . GLU A 1 107 ? -15.576 3.205 0.202 1.00 95.00 107 GLU A C 1
ATOM 887 O O . GLU A 1 107 ? -16.647 3.145 0.804 1.00 95.00 107 GLU A O 1
ATOM 892 N N . LYS A 1 108 ? -15.515 3.423 -1.117 1.00 95.38 108 LYS A N 1
ATOM 893 C CA . LYS A 1 108 ? -16.705 3.606 -1.957 1.00 95.38 108 LYS A CA 1
ATOM 894 C C . LYS A 1 108 ? -17.669 2.417 -1.882 1.00 95.38 108 LYS A C 1
ATOM 896 O O . LYS A 1 108 ? -18.879 2.613 -1.976 1.00 95.38 108 LYS A O 1
ATOM 901 N N . ASP A 1 109 ? -17.137 1.213 -1.701 1.00 94.62 109 ASP A N 1
ATOM 902 C CA . ASP A 1 109 ? -17.920 -0.016 -1.590 1.00 94.62 109 ASP A CA 1
ATOM 903 C C . ASP A 1 109 ? -18.348 -0.325 -0.140 1.00 94.62 109 ASP A C 1
ATOM 905 O O . ASP A 1 109 ? -18.949 -1.368 0.111 1.00 94.62 109 ASP A O 1
ATOM 909 N N . GLY A 1 110 ? -18.050 0.556 0.826 1.00 94.25 110 GLY A N 1
ATOM 910 C CA . GLY A 1 110 ? -18.344 0.338 2.248 1.00 94.25 110 GLY A CA 1
ATOM 911 C C . GLY A 1 110 ? -17.471 -0.746 2.887 1.00 94.25 110 GLY A C 1
ATOM 912 O O . GLY A 1 110 ? -17.855 -1.368 3.877 1.00 94.25 110 GLY A O 1
ATOM 913 N N . THR A 1 111 ? -16.302 -1.010 2.305 1.00 95.88 111 THR A N 1
ATOM 914 C CA . THR A 1 111 ? -15.398 -2.082 2.725 1.00 95.88 111 THR A CA 1
ATOM 915 C C . THR A 1 111 ? -14.023 -1.547 3.115 1.00 95.88 111 THR A C 1
ATOM 917 O O . THR A 1 111 ? -13.663 -0.406 2.826 1.00 95.88 111 THR A O 1
ATOM 920 N N . THR A 1 112 ? -13.213 -2.359 3.794 1.00 96.75 112 THR A N 1
ATOM 921 C CA . THR A 1 112 ? -11.863 -1.949 4.196 1.00 96.75 112 THR A CA 1
ATOM 922 C C . THR A 1 112 ? -10.914 -3.132 4.375 1.00 96.75 112 THR A C 1
ATOM 924 O O . THR A 1 112 ? -11.322 -4.293 4.447 1.00 96.75 112 THR A O 1
ATOM 927 N N . THR A 1 113 ? -9.614 -2.842 4.463 1.00 97.31 113 THR A N 1
ATOM 928 C CA . THR A 1 113 ? -8.608 -3.845 4.832 1.00 97.31 113 THR A CA 1
ATOM 929 C C . THR A 1 113 ? -8.491 -3.939 6.350 1.00 97.31 113 THR A C 1
ATOM 931 O O . THR A 1 113 ? -8.670 -2.957 7.075 1.00 97.31 113 THR A O 1
ATOM 934 N N . LYS A 1 114 ? -8.094 -5.110 6.858 1.00 94.81 114 LYS A N 1
ATOM 935 C CA . LYS A 1 114 ? -7.836 -5.295 8.296 1.00 94.81 114 LYS A CA 1
ATOM 936 C C . LYS A 1 114 ? -6.794 -4.308 8.831 1.00 94.81 114 LYS A C 1
ATOM 938 O O . LYS A 1 114 ? -6.939 -3.800 9.941 1.00 94.81 114 LYS A O 1
ATOM 943 N N . ALA A 1 115 ? -5.747 -4.038 8.050 1.00 95.81 115 ALA A N 1
ATOM 944 C CA . ALA A 1 115 ? -4.694 -3.094 8.409 1.00 95.81 115 ALA A CA 1
ATOM 945 C C . ALA A 1 115 ? -5.240 -1.664 8.554 1.00 95.81 115 ALA A C 1
ATOM 947 O O . ALA A 1 115 ? -4.996 -1.013 9.570 1.00 95.81 115 ALA A O 1
ATOM 948 N N . LYS A 1 116 ? -6.045 -1.210 7.585 1.00 94.94 116 LYS A N 1
ATOM 949 C CA . LYS A 1 116 ? -6.654 0.123 7.597 1.00 94.94 116 LYS A CA 1
ATOM 950 C C . LYS A 1 116 ? -7.662 0.291 8.731 1.00 94.94 116 LYS A C 1
ATOM 952 O O . LYS A 1 116 ? -7.636 1.312 9.414 1.00 94.94 116 LYS A O 1
ATOM 957 N N . LEU A 1 117 ? -8.491 -0.724 8.980 1.00 93.31 117 LEU A N 1
ATOM 958 C CA . LEU A 1 117 ? -9.414 -0.728 10.116 1.00 93.31 117 LEU A CA 1
ATOM 959 C C . LEU A 1 117 ? -8.660 -0.655 11.447 1.00 93.31 117 LEU A C 1
ATOM 961 O O . LEU A 1 117 ? -9.018 0.126 12.322 1.00 93.31 117 LEU A O 1
ATOM 965 N N . SER A 1 118 ? -7.581 -1.429 11.584 1.00 91.75 118 SER A N 1
ATOM 966 C CA . SER A 1 118 ? -6.755 -1.423 12.797 1.00 91.75 118 SER A CA 1
ATOM 967 C C . SER A 1 118 ? -6.159 -0.037 13.057 1.00 91.75 118 SER A C 1
ATOM 969 O O . SER A 1 118 ? -6.170 0.430 14.194 1.00 91.75 118 SER A O 1
ATOM 971 N N . LYS A 1 119 ? -5.709 0.653 12.000 1.00 93.06 119 LYS A N 1
ATOM 972 C CA . LYS A 1 119 ? -5.265 2.050 12.070 1.00 93.06 119 LYS A CA 1
ATOM 973 C C . LYS A 1 119 ? -6.369 2.989 12.544 1.00 93.06 119 LYS A C 1
ATOM 975 O O . LYS A 1 119 ? -6.137 3.759 13.471 1.00 93.06 119 LYS A O 1
ATOM 980 N N . TYR A 1 120 ? -7.552 2.901 11.937 1.00 90.44 120 TYR A N 1
ATOM 981 C CA . TYR A 1 120 ? -8.708 3.714 12.315 1.00 90.44 120 TYR A CA 1
ATOM 982 C C . TYR A 1 120 ? -9.072 3.522 13.793 1.00 90.44 120 TYR A C 1
ATOM 984 O O . TYR A 1 120 ? -9.147 4.491 14.542 1.00 90.44 120 TYR A O 1
ATOM 992 N N . VAL A 1 121 ? -9.207 2.273 14.245 1.00 89.75 121 VAL A N 1
ATOM 993 C CA . VAL A 1 121 ? -9.543 1.953 15.641 1.00 89.75 121 VAL A CA 1
ATOM 994 C C . VAL A 1 121 ? -8.471 2.462 16.606 1.00 89.75 121 VAL A C 1
ATOM 996 O O . VAL A 1 121 ? -8.806 3.056 17.628 1.00 89.75 121 VAL A O 1
ATOM 999 N N . ALA A 1 122 ? -7.188 2.274 16.284 1.00 89.75 122 ALA A N 1
ATOM 1000 C CA . ALA A 1 122 ? -6.088 2.745 17.124 1.00 89.75 122 ALA A CA 1
ATOM 1001 C C . ALA A 1 122 ? -6.049 4.278 17.246 1.00 89.75 122 ALA A C 1
ATOM 1003 O O . ALA A 1 122 ? -5.718 4.795 18.310 1.00 89.75 122 ALA A O 1
ATOM 1004 N N . GLN A 1 123 ? -6.399 5.001 16.180 1.00 87.69 123 GLN A N 1
ATOM 1005 C CA . GLN A 1 123 ? -6.437 6.467 16.166 1.00 87.69 123 GLN A CA 1
ATOM 1006 C C . GLN A 1 123 ? -7.699 7.041 16.831 1.00 87.69 123 GLN A C 1
ATOM 1008 O O . GLN A 1 123 ? -7.638 8.125 17.404 1.00 87.69 123 GLN A O 1
ATOM 1013 N N . SER A 1 124 ? -8.818 6.314 16.789 1.00 84.81 124 SER A N 1
ATOM 1014 C CA . SER A 1 124 ? -10.084 6.697 17.431 1.00 84.81 124 SER A CA 1
ATOM 1015 C C . SER A 1 124 ? -10.170 6.300 18.910 1.00 84.81 124 SER A C 1
ATOM 1017 O O . SER A 1 124 ? -11.078 6.735 19.622 1.00 84.81 124 SER A O 1
ATOM 1019 N N . ALA A 1 125 ? -9.249 5.468 19.404 1.00 78.12 125 ALA A N 1
ATOM 1020 C CA . ALA A 1 125 ? -9.217 5.079 20.806 1.00 78.12 125 ALA A CA 1
ATOM 1021 C C . ALA A 1 125 ? -8.906 6.292 21.703 1.00 78.12 125 ALA A C 1
ATOM 1023 O O . ALA A 1 125 ? -7.890 6.962 21.540 1.00 78.12 125 ALA A O 1
ATOM 1024 N N . LYS A 1 126 ? -9.755 6.552 22.708 1.00 64.88 126 LYS A N 1
ATOM 1025 C CA . LYS A 1 126 ? -9.457 7.537 23.763 1.00 64.88 126 LYS A CA 1
ATOM 1026 C C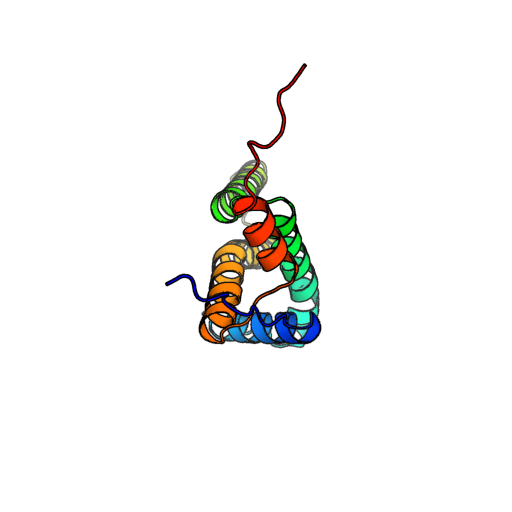 . LYS A 1 126 ? -8.244 7.063 24.571 1.00 64.88 126 LYS A C 1
ATOM 1028 O O . LYS A 1 126 ? -8.371 6.128 25.362 1.00 64.88 126 LYS A O 1
ATOM 1033 N N . THR A 1 127 ? -7.093 7.708 24.395 1.00 63.59 127 THR A N 1
ATOM 1034 C CA . THR A 1 127 ? -5.836 7.363 25.085 1.00 63.59 127 THR A CA 1
ATOM 1035 C C . THR A 1 127 ? -5.709 7.950 26.493 1.00 63.59 127 THR A C 1
ATOM 1037 O O . THR A 1 127 ? -4.842 7.523 27.249 1.00 63.59 127 THR A O 1
ATOM 1040 N N . ASP A 1 128 ? -6.598 8.862 26.894 1.00 59.94 128 ASP A N 1
ATOM 1041 C CA . ASP A 1 128 ? -6.490 9.636 28.145 1.00 59.94 128 ASP A CA 1
ATOM 1042 C C . ASP A 1 128 ? -7.018 8.899 29.393 1.00 59.94 128 ASP A C 1
ATOM 1044 O O . ASP A 1 128 ? -7.617 9.500 30.280 1.00 59.94 128 ASP A O 1
ATOM 1048 N N . LYS A 1 129 ? -6.858 7.571 29.469 1.00 60.97 129 LYS A N 1
ATOM 1049 C CA . LYS A 1 129 ? -7.390 6.753 30.580 1.00 60.97 129 LYS A CA 1
ATOM 1050 C C . LYS A 1 129 ? -6.365 6.343 31.637 1.00 60.97 129 LYS A C 1
ATOM 1052 O O . LYS A 1 129 ? -6.702 5.543 32.507 1.00 60.97 129 LYS A O 1
ATOM 1057 N N . TYR A 1 130 ? -5.141 6.859 31.579 1.00 58.78 130 TYR A N 1
ATOM 1058 C CA . TYR A 1 130 ? -4.095 6.466 32.519 1.00 58.78 130 TYR A CA 1
ATOM 1059 C C . TYR A 1 130 ? -3.293 7.679 32.972 1.00 58.78 130 TYR A C 1
ATOM 1061 O O . TYR A 1 130 ? -2.674 8.359 32.153 1.00 58.78 130 TYR A O 1
ATOM 1069 N N . ASP A 1 131 ? -3.264 7.905 34.281 1.00 57.53 131 ASP A N 1
ATOM 1070 C CA . ASP A 1 131 ? -2.277 8.783 34.893 1.00 57.53 131 ASP A CA 1
ATOM 1071 C C . ASP A 1 131 ? -0.928 8.056 34.912 1.00 57.53 131 ASP A C 1
ATOM 1073 O O . ASP A 1 131 ? -0.821 6.912 35.366 1.00 57.53 131 ASP A O 1
ATOM 1077 N N . LYS A 1 132 ? 0.119 8.710 34.401 1.00 58.16 132 LYS A N 1
ATOM 1078 C CA . LYS A 1 132 ? 1.492 8.282 34.683 1.00 58.16 132 LYS A CA 1
ATOM 1079 C C . LYS A 1 132 ? 1.773 8.592 36.151 1.00 58.16 132 LYS A C 1
ATOM 1081 O O . LYS A 1 132 ? 1.771 9.763 36.523 1.00 58.16 132 LYS A O 1
ATOM 1086 N N . VAL A 1 133 ? 1.994 7.547 36.947 1.00 60.59 133 VAL A N 1
ATOM 1087 C CA . VAL A 1 133 ? 2.581 7.661 38.292 1.00 60.59 133 VAL A CA 1
ATOM 1088 C C . VAL A 1 133 ? 4.042 8.078 38.173 1.00 60.59 133 VAL A C 1
ATOM 1090 O O . VAL A 1 133 ? 4.720 7.554 37.256 1.00 60.59 133 VAL A O 1
#

Secondary structure (DSSP, 8-state):
------PEEPPHHHHHHHHHHHHHHSTT--SHHHHHHHHHHHHHHHHHHHHHTT--HHHHHHHHHHHHHHHHHHS-TTPPPPHHHHHHHHHHTTHHHHHHHHHHHHHHTTEE-HHHHHHHHHHHS--------

Radius of gyration: 18.3 Å; chains: 1; bounding box: 55×24×58 Å

Foldseek 3Di:
DDDPLDAAADDPVVLLVLLLVLLCPDPNSPPDDVVCVVCSSVLVVVLLVCLQVLHDPVVVLVVVLVVLVVVVVVPDPPDDDDPVSVVVNVVSVCSVSSSVSSQVVQVVVSYDHPSNVNSVCVVPDDPPPDDDD

Sequence (133 aa):
MEGEEDFVLVENLEVLARLYAVQLDLPQGREGFHSFLNWGPIALADFHSIDQHLLDANKVFKNLKDIKDIEEWSFDSKKELTKDQIVFRNQWNRLPQLYKGLHEGLEKDGTTTKAKLSKYVAQSAKTDKYDKV